Protein AF-A0A7K0HRX4-F1 (afdb_monomer_lite)

Secondary structure (DSSP, 8-state):
-----PPPTT-----------SSSEEEEEEEEE--SSSS-EEEEEEEEE-

Radius of gyration: 14.21 Å; chains: 1; bounding box: 32×23×35 Å

Structure (mmCIF, N/CA/C/O backbone):
data_AF-A0A7K0HRX4-F1
#
_entry.id   AF-A0A7K0HRX4-F1
#
loop_
_atom_site.group_PDB
_atom_site.id
_atom_site.type_symbol
_atom_site.label_atom_id
_atom_site.label_alt_id
_atom_site.label_comp_id
_atom_site.label_asym_id
_atom_site.label_entity_id
_atom_site.label_seq_id
_atom_site.pdbx_PDB_ins_code
_atom_site.Cartn_x
_atom_site.Cartn_y
_atom_site.Cartn_z
_atom_site.occupancy
_atom_site.B_iso_or_equiv
_atom_site.auth_seq_id
_atom_site.auth_comp_id
_atom_site.auth_asym_id
_atom_site.auth_atom_id
_atom_site.pdbx_PDB_model_num
ATOM 1 N N . ASN A 1 1 ? 8.962 16.565 1.839 1.00 69.38 1 ASN A N 1
ATOM 2 C CA . ASN A 1 1 ? 9.477 15.585 0.858 1.00 69.38 1 ASN A CA 1
ATOM 3 C C . ASN A 1 1 ? 9.058 14.198 1.303 1.00 69.38 1 ASN A C 1
ATOM 5 O O . ASN A 1 1 ? 9.180 13.921 2.485 1.00 69.38 1 ASN A O 1
ATOM 9 N N . TYR A 1 2 ? 8.522 13.373 0.402 1.00 72.50 2 TYR A N 1
ATOM 10 C CA . TYR A 1 2 ? 8.241 11.964 0.701 1.00 72.50 2 TYR A CA 1
ATOM 11 C C . TYR A 1 2 ? 9.540 11.163 0.644 1.00 72.50 2 TYR A C 1
ATOM 13 O O . TYR A 1 2 ? 10.365 11.440 -0.231 1.00 72.50 2 TYR A O 1
ATOM 21 N N . ASP A 1 3 ? 9.703 10.191 1.542 1.00 77.44 3 ASP A N 1
ATOM 22 C CA . ASP A 1 3 ? 10.802 9.233 1.440 1.00 77.44 3 ASP A CA 1
ATOM 23 C C . ASP A 1 3 ? 10.605 8.371 0.185 1.00 77.44 3 ASP A C 1
ATOM 25 O O . ASP A 1 3 ? 9.491 7.928 -0.117 1.00 77.44 3 ASP A O 1
ATOM 29 N N . LYS A 1 4 ? 11.667 8.218 -0.604 1.00 83.31 4 LYS A N 1
ATOM 30 C CA . LYS A 1 4 ? 11.628 7.534 -1.900 1.00 83.31 4 LYS A CA 1
ATOM 31 C C . LYS A 1 4 ? 12.607 6.375 -1.862 1.00 83.31 4 LYS A C 1
ATOM 33 O O . LYS A 1 4 ? 13.812 6.585 -1.791 1.00 83.31 4 LYS A O 1
ATOM 38 N N . HIS A 1 5 ? 12.084 5.168 -2.038 1.00 85.31 5 HIS A N 1
ATOM 39 C CA . HIS A 1 5 ? 12.886 3.955 -2.172 1.00 85.31 5 HIS A CA 1
ATOM 40 C C . HIS A 1 5 ? 12.785 3.438 -3.614 1.00 85.31 5 HIS A C 1
ATOM 42 O O . HIS A 1 5 ? 11.796 2.787 -3.958 1.00 85.31 5 HIS A O 1
ATOM 48 N N . PRO A 1 6 ? 13.738 3.783 -4.498 1.00 88.81 6 PRO A N 1
ATOM 49 C CA . PRO A 1 6 ? 13.735 3.288 -5.871 1.00 88.81 6 PRO A CA 1
ATOM 50 C C . PRO A 1 6 ? 14.036 1.782 -5.914 1.00 88.81 6 PRO A C 1
ATOM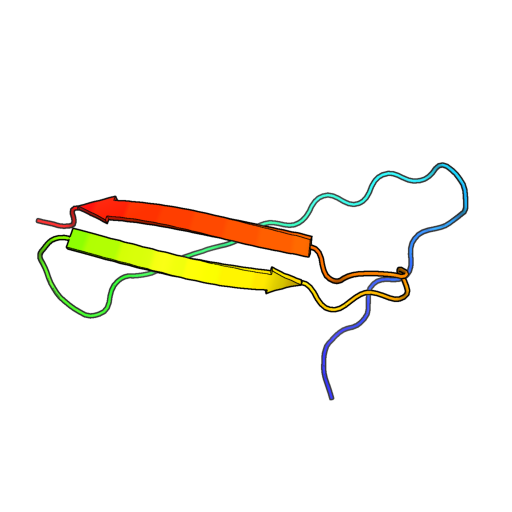 52 O O . PRO A 1 6 ? 14.863 1.297 -5.149 1.00 88.81 6 PRO A O 1
ATOM 55 N N . ALA A 1 7 ? 13.394 1.062 -6.839 1.00 89.62 7 ALA A N 1
ATOM 56 C CA . ALA A 1 7 ? 13.674 -0.346 -7.130 1.00 89.62 7 ALA A CA 1
ATOM 57 C C . ALA A 1 7 ? 14.556 -0.472 -8.377 1.00 89.62 7 ALA A C 1
ATOM 59 O O . ALA A 1 7 ? 14.361 0.261 -9.354 1.00 89.62 7 ALA A O 1
ATOM 60 N N . LYS A 1 8 ? 15.481 -1.430 -8.386 1.00 93.19 8 LYS A N 1
ATOM 61 C CA . LYS A 1 8 ? 16.207 -1.836 -9.597 1.00 93.19 8 LYS A CA 1
ATOM 62 C C . LYS A 1 8 ? 15.318 -2.701 -10.505 1.00 93.19 8 LYS A C 1
ATOM 64 O O . LYS A 1 8 ? 14.371 -3.328 -10.026 1.00 93.19 8 LYS A O 1
ATOM 69 N N . PRO A 1 9 ? 15.614 -2.797 -11.815 1.00 92.56 9 PRO A N 1
ATOM 70 C CA . PRO A 1 9 ? 14.911 -3.725 -12.697 1.00 92.56 9 PRO A CA 1
ATOM 71 C C . PRO A 1 9 ? 14.953 -5.163 -12.157 1.00 92.56 9 PRO A C 1
ATOM 73 O O . PRO A 1 9 ? 16.022 -5.680 -11.844 1.00 92.56 9 PRO A O 1
ATOM 76 N N . GLY A 1 10 ? 13.785 -5.797 -12.028 1.00 92.94 10 GLY A N 1
ATOM 77 C CA . GLY A 1 10 ? 13.642 -7.157 -11.491 1.00 92.94 10 GLY A CA 1
ATOM 78 C C . GLY A 1 10 ? 13.669 -7.270 -9.960 1.00 92.94 10 GLY A C 1
ATOM 79 O O . GLY A 1 10 ? 13.382 -8.344 -9.431 1.00 92.94 10 GLY A O 1
ATOM 80 N N . GLU A 1 11 ? 13.959 -6.187 -9.236 1.00 94.50 11 GLU A N 1
ATOM 81 C CA . GLU A 1 11 ? 13.899 -6.159 -7.774 1.00 94.50 11 GLU A CA 1
ATOM 82 C C . GLU A 1 11 ? 12.448 -6.164 -7.277 1.00 94.50 11 GLU A C 1
ATOM 84 O O . GLU A 1 11 ? 11.545 -5.588 -7.889 1.00 94.50 11 GLU A O 1
ATOM 89 N N . ARG A 1 12 ? 12.222 -6.804 -6.127 1.00 90.12 12 ARG A N 1
ATOM 90 C CA . ARG A 1 12 ? 10.942 -6.767 -5.418 1.00 90.12 12 ARG A CA 1
ATOM 91 C C . ARG A 1 12 ? 11.102 -5.938 -4.154 1.00 90.12 12 ARG A C 1
ATOM 93 O O . ARG A 1 12 ? 11.871 -6.309 -3.274 1.00 90.12 12 ARG A O 1
ATOM 100 N N . LEU A 1 13 ? 10.334 -4.859 -4.041 1.00 89.25 13 LEU A N 1
ATOM 101 C CA . LEU A 1 13 ? 10.236 -4.089 -2.804 1.00 89.25 13 LEU A CA 1
ATOM 102 C C . LEU A 1 13 ? 9.110 -4.639 -1.928 1.00 89.25 13 LEU A C 1
ATOM 104 O O . LEU A 1 13 ? 8.017 -4.934 -2.418 1.00 89.25 13 LEU A O 1
ATOM 108 N N . ARG A 1 14 ? 9.362 -4.742 -0.621 1.00 89.88 14 ARG A N 1
ATOM 109 C CA . ARG A 1 14 ? 8.335 -5.038 0.382 1.00 89.88 14 ARG A CA 1
ATOM 110 C C . ARG A 1 14 ? 7.950 -3.742 1.079 1.00 89.88 14 ARG A C 1
ATOM 112 O O . ARG A 1 14 ? 8.812 -3.046 1.601 1.00 89.88 14 ARG A O 1
ATOM 119 N N . ILE A 1 15 ? 6.657 -3.443 1.093 1.00 87.50 15 ILE A N 1
ATOM 120 C CA . ILE A 1 15 ? 6.107 -2.258 1.750 1.00 87.50 15 ILE A CA 1
ATOM 121 C C . ILE A 1 15 ? 5.264 -2.735 2.922 1.00 87.50 15 ILE A C 1
ATOM 123 O O . ILE A 1 15 ? 4.393 -3.589 2.758 1.00 87.50 15 ILE A O 1
ATOM 127 N N . GLU A 1 16 ? 5.542 -2.199 4.103 1.00 90.25 16 GLU A N 1
ATOM 128 C CA . GLU A 1 16 ? 4.731 -2.424 5.291 1.00 90.25 16 GLU A CA 1
ATOM 129 C C . GLU A 1 16 ? 3.753 -1.261 5.453 1.00 90.25 16 GLU A C 1
ATOM 131 O O . GLU A 1 16 ? 4.148 -0.097 5.432 1.00 90.25 16 GLU A O 1
ATOM 136 N N . VAL A 1 17 ? 2.469 -1.578 5.609 1.00 87.88 17 VAL A N 1
ATOM 137 C CA . VAL A 1 17 ? 1.434 -0.582 5.877 1.00 87.88 17 VAL A CA 1
ATOM 138 C C . VAL A 1 17 ? 0.900 -0.827 7.278 1.00 87.88 17 VAL A C 1
ATOM 140 O O . VAL A 1 17 ? 0.299 -1.866 7.541 1.00 87.88 17 VAL A O 1
ATOM 143 N N . ARG A 1 18 ? 1.137 0.129 8.177 1.00 88.19 18 ARG A N 1
ATOM 144 C CA . ARG A 1 18 ? 0.626 0.104 9.551 1.00 88.19 18 ARG A CA 1
ATOM 145 C C . ARG A 1 18 ? -0.538 1.074 9.672 1.00 88.19 18 ARG A C 1
ATOM 147 O O . ARG A 1 18 ? -0.408 2.240 9.311 1.00 88.19 18 ARG A O 1
ATOM 154 N N . MET A 1 19 ? -1.656 0.576 10.183 1.00 86.44 19 MET A N 1
ATOM 155 C CA . MET A 1 19 ? -2.864 1.349 10.447 1.00 86.44 19 MET A CA 1
ATOM 156 C C . MET A 1 19 ? -3.183 1.256 11.934 1.00 86.44 19 MET A C 1
ATOM 158 O O . MET A 1 19 ? -3.349 0.156 12.454 1.00 86.44 19 MET A O 1
ATOM 162 N N . THR A 1 20 ? -3.295 2.408 12.588 1.00 90.00 20 THR A N 1
ATOM 163 C CA . THR A 1 20 ? -3.809 2.529 13.954 1.00 90.00 20 THR A CA 1
ATOM 164 C C . THR A 1 20 ? -5.111 3.321 13.878 1.00 90.00 20 THR A C 1
ATOM 166 O O . THR A 1 20 ? -5.060 4.522 13.598 1.00 90.00 20 THR A O 1
ATOM 169 N N . PRO A 1 21 ? -6.274 2.675 14.056 1.00 85.88 21 PRO A N 1
ATOM 170 C CA . PRO A 1 21 ? -7.562 3.361 14.005 1.00 85.88 21 PRO A CA 1
ATOM 171 C C . PRO A 1 21 ? -7.692 4.378 15.141 1.00 85.88 21 PRO A C 1
ATOM 173 O O . PRO A 1 21 ? -7.180 4.160 16.237 1.00 85.88 21 PRO A O 1
ATOM 176 N N . LYS A 1 22 ? -8.331 5.518 14.853 1.00 84.25 22 LYS A N 1
ATOM 177 C CA . LYS A 1 22 ? -8.513 6.609 15.827 1.00 84.25 22 LYS A CA 1
ATOM 178 C C . LYS A 1 22 ? -9.661 6.344 16.797 1.00 84.25 22 LYS A C 1
ATOM 180 O O . LYS A 1 22 ? -9.591 6.777 17.939 1.00 84.25 22 LYS A O 1
ATOM 185 N N . ASP A 1 23 ? -10.670 5.625 16.321 1.00 86.12 23 ASP A N 1
ATOM 186 C CA . ASP A 1 23 ? -11.921 5.353 17.014 1.00 86.12 23 ASP A CA 1
ATOM 187 C C . ASP A 1 23 ? -12.218 3.848 16.991 1.00 86.12 23 ASP A C 1
ATOM 189 O O . ASP A 1 23 ? -11.665 3.096 16.176 1.00 86.12 23 ASP A O 1
ATOM 193 N N . THR A 1 24 ? -13.108 3.414 17.882 1.00 92.56 24 THR A N 1
ATOM 194 C CA . THR A 1 24 ? -13.675 2.064 17.857 1.00 92.56 24 THR A CA 1
ATOM 195 C C . THR A 1 24 ? -14.700 1.943 16.724 1.00 92.56 24 THR A C 1
ATOM 197 O O . THR A 1 24 ? -15.261 2.930 16.247 1.00 92.56 24 THR A O 1
ATOM 200 N N . GLY A 1 25 ? -14.947 0.720 16.261 1.00 92.81 25 GLY A N 1
ATOM 201 C CA . GLY A 1 25 ? -15.853 0.435 15.150 1.00 92.81 25 GLY A CA 1
ATOM 202 C C . GLY A 1 25 ? -15.141 0.038 13.857 1.00 92.81 25 GLY A C 1
ATOM 203 O O . GLY A 1 25 ? -14.003 -0.433 13.858 1.00 92.81 25 GLY A O 1
ATOM 204 N N . PHE A 1 26 ? -15.860 0.144 12.740 1.00 93.38 26 PHE A N 1
ATOM 205 C CA . PHE A 1 26 ? -15.385 -0.297 11.429 1.00 93.38 26 PHE A CA 1
ATOM 206 C C . PHE A 1 26 ? -14.544 0.774 10.740 1.00 93.38 26 PHE A C 1
ATOM 208 O O . PHE A 1 26 ? -14.910 1.946 10.734 1.00 93.38 26 PHE A O 1
ATOM 215 N N . PHE A 1 27 ? -13.473 0.352 10.073 1.00 91.19 27 PHE A N 1
ATOM 216 C CA . PHE A 1 27 ? -12.720 1.196 9.152 1.00 91.19 27 PHE A CA 1
ATOM 217 C C . PHE A 1 27 ? -12.701 0.580 7.752 1.00 91.19 27 PHE A C 1
ATOM 219 O O . PHE A 1 27 ? -12.620 -0.643 7.591 1.00 91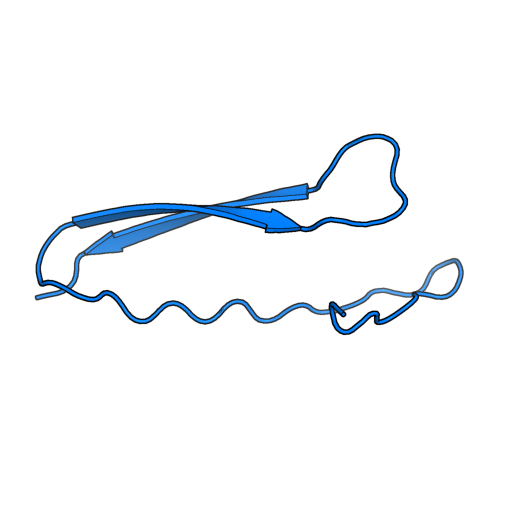.19 27 PHE A O 1
ATOM 226 N N . ASP A 1 28 ? -12.776 1.441 6.738 1.00 93.19 28 ASP A N 1
ATOM 227 C CA . ASP A 1 28 ? -12.674 1.078 5.328 1.00 93.19 28 ASP A CA 1
ATOM 228 C C . ASP A 1 28 ? -11.893 2.156 4.559 1.00 93.19 28 ASP A C 1
ATOM 230 O O . ASP A 1 28 ? -12.461 3.115 4.043 1.00 93.19 28 ASP A O 1
ATOM 234 N N . GLU A 1 29 ? -10.573 1.988 4.493 1.00 91.88 29 GLU A N 1
ATOM 235 C CA . GLU A 1 29 ? -9.647 3.010 4.006 1.00 91.88 29 GLU A CA 1
ATOM 236 C C . GLU A 1 29 ? -8.875 2.566 2.761 1.00 91.88 29 GLU A C 1
ATOM 238 O O . GLU A 1 29 ? -8.626 1.377 2.531 1.00 91.88 29 GLU A O 1
ATOM 243 N N . ILE A 1 30 ? -8.445 3.537 1.949 1.00 94.44 30 ILE A N 1
ATOM 244 C CA . ILE A 1 30 ? -7.606 3.299 0.767 1.00 94.44 30 ILE A CA 1
ATOM 245 C C . ILE A 1 30 ? -6.249 3.972 0.948 1.00 94.44 30 ILE A C 1
ATOM 247 O O . ILE A 1 30 ? -6.133 5.197 0.962 1.00 94.44 30 ILE A O 1
ATOM 251 N N . VAL A 1 31 ? -5.193 3.162 0.965 1.00 92.25 31 VAL A N 1
ATOM 252 C CA . VAL A 1 31 ? -3.809 3.632 0.903 1.00 92.25 31 VAL A CA 1
ATOM 253 C C . VAL A 1 31 ? -3.374 3.693 -0.556 1.00 92.25 31 VAL A 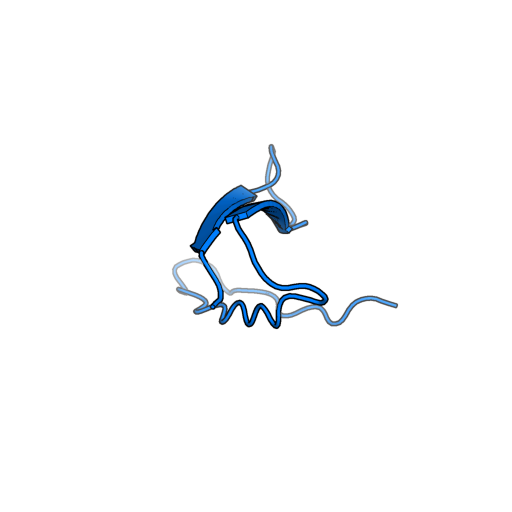C 1
ATOM 255 O O . VAL A 1 31 ? -3.407 2.697 -1.279 1.00 92.25 31 VAL A O 1
ATOM 258 N N . THR A 1 32 ? -2.972 4.883 -1.003 1.00 93.44 32 THR A N 1
ATOM 259 C CA . THR A 1 32 ? -2.479 5.104 -2.369 1.00 93.44 32 THR A CA 1
ATOM 260 C C . THR A 1 32 ? -0.961 5.188 -2.363 1.00 93.44 32 THR A C 1
ATOM 262 O O . THR A 1 32 ? -0.389 6.133 -1.819 1.00 93.44 32 THR A O 1
ATOM 265 N N . LEU A 1 33 ? -0.309 4.234 -3.021 1.00 89.81 33 LEU A N 1
ATOM 266 C CA . LEU A 1 33 ? 1.125 4.265 -3.251 1.00 89.81 33 LEU A CA 1
ATOM 267 C C . LEU A 1 33 ? 1.415 5.034 -4.542 1.00 89.81 33 LEU A C 1
ATOM 269 O O . LEU A 1 33 ? 1.029 4.621 -5.640 1.00 89.81 33 LEU A O 1
ATOM 273 N N . LYS A 1 34 ? 2.108 6.164 -4.400 1.00 88.38 34 LYS A N 1
ATOM 274 C CA . LYS A 1 34 ? 2.615 6.940 -5.533 1.00 88.38 34 LYS A CA 1
ATOM 275 C C . LYS A 1 34 ? 3.987 6.403 -5.929 1.00 88.38 34 LYS A C 1
ATOM 277 O O . LYS A 1 34 ? 4.938 6.500 -5.159 1.00 88.38 34 LYS A O 1
ATOM 282 N N . CYS A 1 35 ? 4.083 5.865 -7.135 1.00 87.00 35 CYS A N 1
ATOM 283 C CA . CYS A 1 35 ? 5.314 5.368 -7.737 1.00 87.00 35 CYS A CA 1
ATOM 284 C C . CYS A 1 35 ? 5.364 5.765 -9.220 1.00 87.00 35 CYS A C 1
ATOM 286 O O . CYS A 1 35 ? 4.382 6.258 -9.774 1.00 87.00 35 CYS A O 1
ATOM 288 N N . ASN A 1 36 ? 6.521 5.577 -9.857 1.00 87.81 36 ASN A N 1
ATOM 289 C CA . ASN A 1 36 ? 6.759 5.959 -11.253 1.00 87.81 36 ASN A CA 1
ATOM 290 C C . ASN A 1 36 ? 6.190 4.916 -12.233 1.00 87.81 36 ASN A C 1
ATOM 292 O O . ASN A 1 36 ? 6.902 4.391 -13.085 1.00 87.81 36 ASN A O 1
ATOM 296 N N . THR A 1 37 ? 4.915 4.576 -12.075 1.00 86.00 37 THR A N 1
ATOM 297 C CA . THR A 1 37 ? 4.166 3.657 -12.938 1.00 86.00 37 THR A CA 1
ATOM 298 C C . THR A 1 37 ? 3.050 4.415 -13.651 1.00 86.00 37 THR A C 1
ATOM 300 O O . THR A 1 37 ? 2.645 5.492 -13.220 1.00 86.00 37 THR A O 1
ATOM 303 N N . ALA A 1 38 ? 2.513 3.847 -14.735 1.00 91.62 38 ALA A N 1
A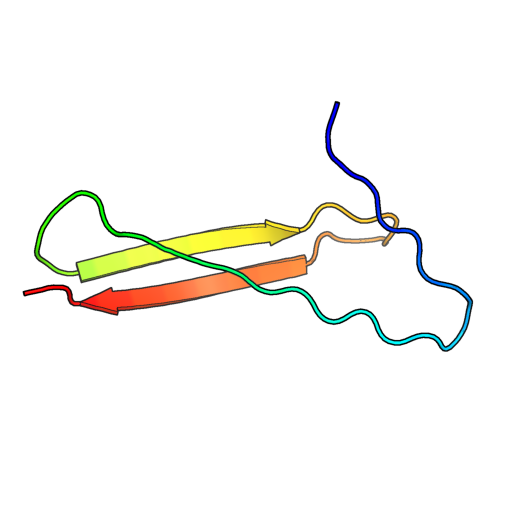TOM 304 C CA . ALA A 1 38 ? 1.422 4.471 -15.494 1.00 91.62 38 ALA A CA 1
ATOM 305 C C . ALA A 1 38 ? 0.157 4.718 -14.651 1.00 91.62 38 ALA A C 1
ATOM 307 O O . ALA A 1 38 ? -0.662 5.575 -14.969 1.00 91.62 38 ALA A O 1
ATOM 308 N N . SER A 1 39 ? -0.028 3.955 -13.574 1.00 91.81 39 SER A N 1
ATOM 309 C CA . SER A 1 39 ? -1.125 4.133 -12.629 1.00 91.81 39 SER A CA 1
ATOM 310 C C . SER A 1 39 ? -0.651 3.852 -11.206 1.00 91.81 39 SER A C 1
ATOM 312 O O . SER A 1 39 ? 0.194 2.971 -11.019 1.00 91.81 39 SER A O 1
ATOM 314 N N . PRO A 1 40 ? -1.174 4.578 -10.202 1.00 91.00 40 PRO A N 1
ATOM 315 C CA . PRO A 1 40 ? -0.821 4.354 -8.808 1.00 91.00 40 PRO A CA 1
ATOM 316 C C . PRO A 1 40 ? -1.360 3.009 -8.320 1.00 91.00 40 PRO A C 1
ATOM 318 O O . PRO A 1 40 ? -2.426 2.558 -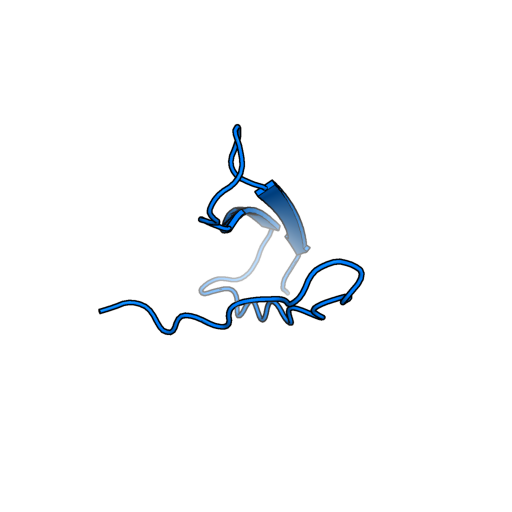8.746 1.00 91.00 40 PRO A O 1
ATOM 321 N N . VAL A 1 41 ? -0.660 2.408 -7.362 1.00 91.38 41 VAL A N 1
ATOM 322 C CA . VAL A 1 41 ? -1.148 1.203 -6.685 1.00 91.38 41 VAL A CA 1
ATOM 323 C C . VAL A 1 41 ? -2.070 1.632 -5.548 1.00 91.38 41 VAL A C 1
ATOM 325 O O . VAL A 1 41 ? -1.718 2.495 -4.744 1.00 91.38 41 VAL A O 1
ATOM 328 N N . LYS A 1 42 ? -3.263 1.039 -5.478 1.00 93.81 42 LYS A N 1
ATOM 329 C CA . LYS A 1 42 ? -4.240 1.292 -4.414 1.00 93.81 42 LYS A CA 1
ATOM 330 C C . LYS A 1 42 ? -4.430 0.028 -3.592 1.00 93.81 42 LYS A C 1
ATOM 332 O O . LYS A 1 42 ? -4.743 -1.023 -4.145 1.00 93.81 42 LYS A O 1
ATOM 337 N N . VAL A 1 43 ? -4.267 0.148 -2.282 1.00 93.44 43 VAL A N 1
ATOM 338 C CA . VAL A 1 43 ? -4.471 -0.941 -1.325 1.00 93.44 43 VAL A CA 1
ATOM 339 C C . VAL A 1 43 ? -5.647 -0.573 -0.437 1.00 93.44 43 VAL A C 1
ATOM 341 O O . VAL A 1 43 ? -5.656 0.495 0.169 1.00 93.44 43 VAL A O 1
ATOM 344 N N . LYS A 1 44 ? -6.650 -1.449 -0.379 1.00 94.19 44 LYS A N 1
ATOM 345 C CA . LYS A 1 44 ? -7.833 -1.268 0.462 1.00 94.19 44 LYS A CA 1
ATOM 346 C C . LYS A 1 44 ? -7.621 -1.991 1.790 1.00 94.19 44 LYS A C 1
ATOM 348 O O . LYS A 1 44 ? -7.305 -3.179 1.780 1.00 94.19 44 LYS A O 1
ATOM 353 N N . ILE A 1 45 ? -7.790 -1.288 2.905 1.00 93.19 45 ILE A N 1
ATOM 354 C CA . ILE A 1 45 ? -7.603 -1.823 4.256 1.00 93.19 45 ILE A CA 1
ATOM 355 C C . ILE A 1 45 ? -8.927 -1.698 4.997 1.00 93.19 45 ILE A C 1
ATOM 357 O O . ILE A 1 45 ? -9.461 -0.602 5.146 1.00 93.19 45 ILE A O 1
ATOM 361 N N . ARG A 1 46 ? -9.451 -2.836 5.451 1.00 93.69 46 ARG A N 1
ATOM 362 C CA . ARG A 1 46 ? -10.697 -2.911 6.211 1.00 93.69 46 ARG A CA 1
ATOM 363 C C . ARG A 1 46 ? -10.476 -3.653 7.510 1.00 93.69 46 ARG A C 1
ATOM 365 O O . ARG A 1 46 ? -9.667 -4.579 7.558 1.00 93.69 46 ARG A O 1
ATOM 372 N N . GLY A 1 47 ? -11.251 -3.299 8.518 1.00 92.56 47 GLY A N 1
ATOM 373 C CA . GLY A 1 47 ? -11.289 -4.037 9.767 1.00 92.56 47 GLY A CA 1
ATOM 374 C C . GLY A 1 47 ? -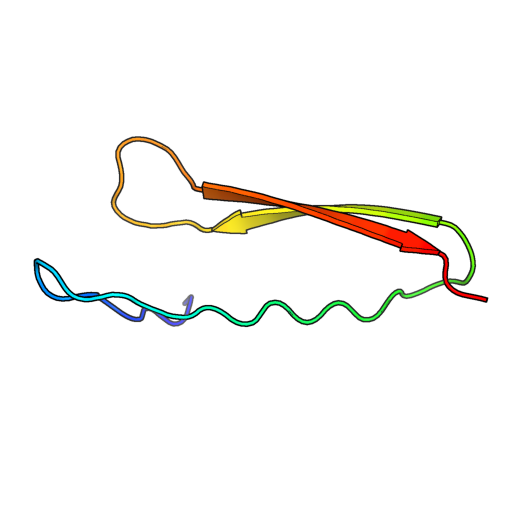12.276 -3.430 10.743 1.00 92.56 47 GLY A C 1
ATOM 375 O O . GLY A 1 47 ? -12.993 -2.482 10.426 1.00 92.56 47 GLY A O 1
ATOM 376 N N . GLN A 1 48 ? -12.308 -4.012 11.931 1.00 93.06 48 GLN A N 1
ATOM 377 C CA . GLN A 1 48 ? -13.124 -3.559 13.040 1.00 93.06 48 GLN A CA 1
ATOM 378 C C . GLN A 1 48 ? -12.240 -3.503 14.281 1.00 93.06 48 GLN A C 1
ATOM 380 O O . GLN A 1 48 ? -11.530 -4.466 14.575 1.00 93.06 48 GLN A O 1
ATOM 385 N N . VAL A 1 49 ? -12.275 -2.379 14.984 1.00 91.94 49 VAL A N 1
ATOM 386 C CA . VAL A 1 49 ? -11.646 -2.201 16.293 1.00 91.94 49 VAL A CA 1
ATOM 387 C C . VAL A 1 49 ? -12.735 -2.238 17.351 1.00 91.94 49 VAL A C 1
ATOM 389 O O . VAL A 1 49 ? -13.816 -1.685 17.141 1.00 91.94 49 VAL A O 1
ATOM 392 N N . GLN A 1 50 ? -12.465 -2.932 18.452 1.00 84.25 50 GLN A N 1
ATOM 393 C CA . GLN A 1 50 ? -13.324 -2.932 19.635 1.00 84.25 50 GLN A CA 1
ATOM 394 C C . GLN A 1 50 ? -12.894 -1.837 20.597 1.00 84.25 50 GLN A C 1
ATOM 396 O O . GLN A 1 50 ? -11.666 -1.655 20.753 1.00 84.25 50 GLN A O 1
#

pLDDT: mean 89.31, std 5.12, range [69.38, 94.5]

Foldseek 3Di:
DDDDDDDDVPDDDDDDDDDDDPDFFKDWDWDWADDPDPDIDIDIDIDGHD

InterPro domains:
  IPR011467 Protein of unknown function DUF1573 [PF07610] (2-49)

Sequence (50 aa):
NYDKHPAKPGERLRIEVRMTPKDTGFFDEIVTLKCNTASPVKVKIRGQVQ

Organism: Parabacteroides distasonis (NCBI:txid823)